Protein AF-A0A959CH87-F1 (afdb_monomer_lite)

Sequence (125 aa):
MSPATKAYLDMQYDSTTHLGLHWAAYVEVDSAYMWDPATFVEGVSRKDILGIESPLWSETLTNMDEIEYISFPRLPGHAEIAWAPSGDRNWEEYKVRLGNHQAWFEAMGMDFYPSRLVPWVSGKA

Structure (mmCIF, N/CA/C/O backbone):
data_AF-A0A959CH87-F1
#
_entry.id   AF-A0A959CH87-F1
#
loop_
_atom_site.group_PDB
_atom_site.id
_atom_site.type_symbol
_atom_site.label_atom_id
_atom_site.label_alt_id
_atom_site.label_comp_id
_atom_site.label_asym_id
_atom_site.label_entity_id
_atom_site.label_seq_id
_atom_site.pdbx_PDB_ins_code
_atom_site.Cartn_x
_atom_site.Cartn_y
_atom_site.Cartn_z
_atom_site.occupancy
_atom_site.B_iso_or_equiv
_atom_site.auth_seq_id
_atom_site.auth_comp_id
_atom_site.auth_asym_id
_atom_site.auth_atom_id
_atom_site.pdbx_PDB_model_num
ATOM 1 N N . MET A 1 1 ? 0.123 -9.553 -11.391 1.00 96.19 1 MET A N 1
ATOM 2 C CA . MET A 1 1 ? 1.016 -10.086 -10.341 1.00 96.19 1 MET A CA 1
ATOM 3 C C . MET A 1 1 ? 0.546 -9.582 -8.992 1.00 96.19 1 MET A C 1
ATOM 5 O O . MET A 1 1 ? 0.350 -8.384 -8.852 1.00 96.19 1 MET A O 1
ATOM 9 N N . SER A 1 2 ? 0.389 -10.474 -8.022 1.00 97.81 2 SER A N 1
ATOM 10 C CA . SER A 1 2 ? -0.079 -10.147 -6.670 1.00 97.81 2 SER A CA 1
ATOM 11 C C . SER A 1 2 ? 0.694 -10.977 -5.632 1.00 97.81 2 SER A C 1
ATOM 13 O O . SER A 1 2 ? 0.149 -11.899 -5.037 1.00 97.81 2 SER A O 1
ATOM 15 N N . PRO A 1 3 ? 2.008 -10.748 -5.449 1.00 98.25 3 PRO A N 1
ATOM 16 C CA . PRO A 1 3 ? 2.792 -11.554 -4.517 1.00 98.25 3 PRO A CA 1
ATOM 17 C C . PRO A 1 3 ? 2.363 -11.308 -3.065 1.00 98.25 3 PRO A C 1
ATOM 19 O O . PRO A 1 3 ? 2.301 -10.161 -2.624 1.00 98.25 3 PRO A O 1
ATOM 22 N N . ALA A 1 4 ? 2.120 -12.380 -2.304 1.00 98.50 4 ALA A N 1
ATOM 23 C CA . ALA A 1 4 ? 1.600 -12.300 -0.933 1.00 98.50 4 ALA A CA 1
ATOM 24 C C . ALA A 1 4 ? 2.491 -11.496 0.028 1.00 98.50 4 ALA A C 1
ATOM 26 O O . ALA A 1 4 ? 1.998 -10.829 0.926 1.00 98.50 4 ALA A O 1
ATOM 27 N N . THR A 1 5 ? 3.805 -11.473 -0.199 1.00 98.38 5 THR A N 1
ATOM 28 C CA . THR A 1 5 ? 4.763 -10.707 0.615 1.00 98.38 5 THR A CA 1
ATOM 29 C C . THR A 1 5 ? 4.827 -9.212 0.269 1.00 98.38 5 THR A C 1
ATOM 31 O O . THR A 1 5 ? 5.660 -8.499 0.830 1.00 98.38 5 THR A O 1
ATOM 34 N N . LYS A 1 6 ? 3.995 -8.729 -0.670 1.00 98.56 6 LYS A N 1
ATOM 35 C CA . LYS A 1 6 ? 3.971 -7.323 -1.125 1.00 98.56 6 LYS A CA 1
ATOM 36 C C . LYS A 1 6 ? 2.571 -6.745 -1.328 1.00 98.56 6 LYS A C 1
ATOM 38 O O . LYS A 1 6 ? 2.331 -5.602 -0.955 1.00 98.56 6 LYS A O 1
ATOM 43 N N . ALA A 1 7 ? 1.690 -7.488 -1.995 1.00 98.50 7 ALA A N 1
ATOM 44 C CA . ALA A 1 7 ? 0.458 -6.960 -2.580 1.00 98.50 7 ALA A CA 1
ATOM 45 C C . ALA A 1 7 ? -0.820 -7.366 -1.833 1.00 98.50 7 ALA A C 1
ATOM 47 O O . ALA A 1 7 ? -1.880 -6.812 -2.101 1.00 98.50 7 ALA A O 1
ATOM 48 N N . TYR A 1 8 ? -0.728 -8.325 -0.913 1.00 98.75 8 TYR A N 1
ATOM 49 C CA . TYR A 1 8 ? -1.868 -8.779 -0.121 1.00 98.75 8 TYR A CA 1
ATOM 50 C C . TYR A 1 8 ? -2.175 -7.752 0.970 1.00 98.75 8 TYR A C 1
ATOM 52 O O . TYR A 1 8 ? -1.349 -7.501 1.850 1.00 98.75 8 TYR A O 1
ATOM 60 N N . LEU A 1 9 ? -3.354 -7.141 0.883 1.00 98.81 9 LEU A N 1
ATOM 61 C CA . L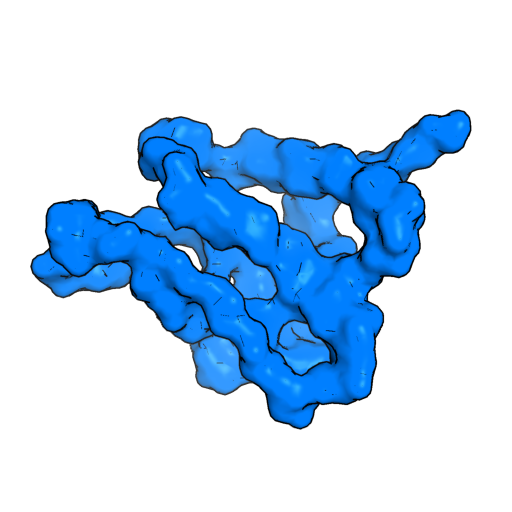EU A 1 9 ? -3.814 -6.110 1.811 1.00 98.81 9 LEU A CA 1
ATOM 62 C C . LEU A 1 9 ? -4.269 -6.695 3.150 1.00 98.81 9 LEU A C 1
ATOM 64 O O . LEU A 1 9 ? -4.346 -5.970 4.125 1.00 98.81 9 LEU A O 1
ATOM 68 N N . ASP A 1 10 ? -4.527 -7.997 3.235 1.00 98.62 10 ASP A N 1
ATOM 69 C CA . ASP A 1 10 ? -4.843 -8.687 4.488 1.00 98.62 10 ASP A CA 1
ATOM 70 C C . ASP A 1 10 ? -3.593 -9.028 5.319 1.00 98.62 10 ASP A C 1
ATOM 72 O O . ASP A 1 10 ? -3.720 -9.484 6.453 1.00 98.62 10 ASP A O 1
ATOM 76 N N . MET A 1 11 ? -2.377 -8.819 4.797 1.00 98.81 11 MET A N 1
ATOM 77 C CA . MET A 1 11 ? -1.164 -9.027 5.592 1.00 98.81 11 MET A CA 1
ATOM 78 C C . MET A 1 11 ? -1.017 -7.945 6.661 1.00 98.81 11 MET A C 1
ATOM 80 O O . MET A 1 11 ? -1.167 -6.756 6.379 1.00 98.81 11 MET A O 1
ATOM 84 N N . GLN A 1 12 ? -0.664 -8.346 7.878 1.00 98.75 12 GLN A N 1
ATOM 85 C CA . GLN A 1 12 ? -0.353 -7.449 8.989 1.00 98.75 12 GLN A CA 1
ATOM 86 C C . GLN A 1 12 ? 0.817 -6.521 8.642 1.00 98.75 12 GLN A C 1
ATOM 88 O O . GLN A 1 12 ? 1.757 -6.932 7.960 1.00 98.75 12 GLN A O 1
ATOM 93 N N . TYR A 1 13 ? 0.789 -5.278 9.128 1.00 98.69 13 TYR A N 1
ATOM 94 C CA . TYR A 1 13 ? 1.881 -4.319 8.917 1.00 98.69 13 TYR A CA 1
ATOM 95 C C . TYR A 1 13 ? 3.109 -4.675 9.760 1.00 98.69 13 TYR A C 1
ATOM 97 O O . TYR A 1 13 ? 4.236 -4.680 9.270 1.00 98.69 13 TYR A O 1
ATOM 105 N N . ASP A 1 14 ? 2.872 -5.021 11.026 1.00 97.88 14 ASP A N 1
ATOM 106 C CA . ASP A 1 14 ? 3.862 -5.443 12.016 1.00 97.88 14 ASP A CA 1
ATOM 107 C C . ASP A 1 14 ? 3.221 -6.374 13.065 1.00 97.88 14 ASP A C 1
ATOM 109 O O . ASP A 1 14 ? 2.024 -6.664 13.012 1.00 97.88 14 ASP A O 1
ATOM 113 N N . SER A 1 15 ? 4.003 -6.819 14.056 1.00 97.12 15 SER A N 1
ATOM 114 C CA . SER A 1 15 ? 3.534 -7.720 15.121 1.00 97.12 15 SER A CA 1
ATOM 115 C C . SER A 1 15 ? 2.486 -7.124 16.067 1.00 97.12 15 SER A C 1
ATOM 117 O O . SER A 1 15 ? 1.978 -7.835 16.933 1.00 97.12 15 SER A O 1
ATOM 119 N N . THR A 1 16 ? 2.188 -5.830 15.953 1.00 95.19 16 THR A N 1
ATOM 120 C CA . THR A 1 16 ? 1.179 -5.135 16.765 1.00 95.19 16 THR A CA 1
ATOM 121 C C . THR A 1 16 ? -0.138 -4.932 16.020 1.00 95.19 16 THR A C 1
ATOM 123 O O . THR A 1 16 ? -1.124 -4.504 16.619 1.00 95.19 16 THR A O 1
A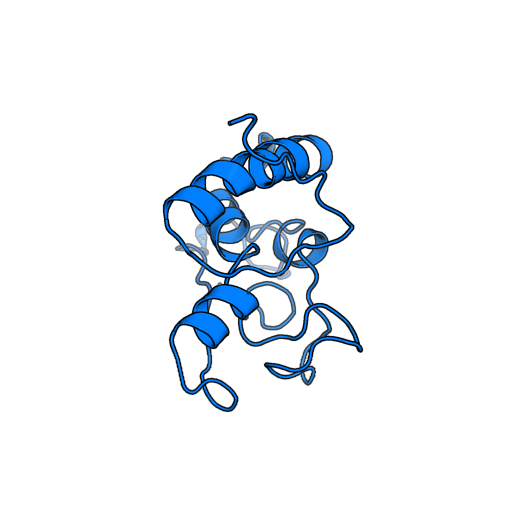TOM 126 N N . THR A 1 17 ? -0.182 -5.264 14.727 1.00 96.88 17 THR A N 1
ATOM 127 C CA . THR A 1 17 ? -1.402 -5.187 13.923 1.00 96.88 17 THR A CA 1
ATOM 128 C C . THR A 1 17 ? -2.389 -6.267 14.375 1.00 96.88 17 THR A C 1
ATOM 130 O O . THR A 1 17 ? -2.034 -7.437 14.477 1.00 96.88 17 THR A O 1
ATOM 133 N N . HIS A 1 18 ? -3.631 -5.876 14.666 1.00 93.81 18 HIS A N 1
ATOM 134 C CA . HIS A 1 18 ? -4.641 -6.755 15.273 1.00 93.81 18 HIS A CA 1
ATOM 135 C C . HIS A 1 18 ? -5.638 -7.350 14.263 1.00 93.81 18 HIS A C 1
ATOM 137 O O . HIS A 1 18 ? -6.351 -8.292 14.599 1.00 93.81 18 HIS A O 1
ATOM 143 N N . LEU A 1 19 ? -5.667 -6.819 13.038 1.00 97.06 19 LEU A N 1
ATOM 144 C CA . LEU A 1 19 ? -6.435 -7.333 11.901 1.00 97.06 19 LEU A CA 1
ATOM 145 C C . LEU A 1 19 ? -5.497 -8.010 10.901 1.00 97.06 19 LEU A C 1
ATOM 147 O O . LEU A 1 19 ? -4.309 -7.700 10.845 1.00 97.06 19 LEU A O 1
ATOM 151 N N . GLY A 1 20 ? -6.037 -8.908 10.087 1.00 98.06 20 GLY A N 1
ATOM 152 C CA . GLY A 1 20 ? -5.295 -9.598 9.045 1.00 98.06 20 GLY A CA 1
ATOM 153 C C . GLY A 1 20 ? -4.486 -10.788 9.538 1.00 98.06 20 GLY A C 1
ATOM 154 O O . GLY A 1 20 ? -4.617 -11.256 10.670 1.00 98.06 20 GLY A O 1
ATOM 155 N N . LEU A 1 21 ? -3.626 -11.279 8.653 1.00 98.56 21 LEU A N 1
ATOM 156 C CA . LEU A 1 21 ? -2.813 -12.473 8.839 1.00 98.56 21 LEU A CA 1
ATOM 157 C C . LEU A 1 21 ? -1.323 -12.142 8.677 1.00 98.56 21 LEU A C 1
ATOM 159 O O . LEU A 1 21 ? -0.953 -11.121 8.116 1.00 98.56 21 LEU A O 1
ATOM 163 N N . HIS A 1 22 ? -0.441 -13.023 9.138 1.00 98.19 22 HIS A N 1
ATOM 164 C CA . HIS A 1 22 ? 1.015 -12.851 9.001 1.00 98.19 22 HIS A CA 1
ATOM 165 C C . HIS A 1 22 ? 1.690 -14.100 8.408 1.00 98.19 22 HIS A C 1
ATOM 167 O O . HIS A 1 22 ? 2.872 -14.357 8.638 1.00 98.19 22 HIS A O 1
ATOM 173 N N . TRP A 1 23 ? 0.927 -14.949 7.708 1.00 98.44 23 TRP A N 1
ATOM 174 C CA . TRP A 1 23 ? 1.422 -16.245 7.227 1.00 98.44 23 TRP A CA 1
ATOM 175 C C . TRP A 1 23 ? 2.496 -16.096 6.141 1.00 98.44 23 TRP A C 1
ATOM 177 O O . TRP A 1 23 ? 3.386 -16.940 6.055 1.00 98.44 23 TRP A O 1
ATOM 187 N N . ALA A 1 24 ? 2.420 -15.036 5.327 1.00 98.06 24 ALA A N 1
ATOM 188 C CA . ALA A 1 24 ? 3.386 -14.769 4.265 1.00 98.06 24 ALA A CA 1
ATOM 189 C C . ALA A 1 24 ? 4.513 -13.840 4.733 1.00 98.06 24 ALA A C 1
ATOM 191 O O . ALA A 1 24 ? 5.684 -14.110 4.465 1.00 98.06 24 ALA A O 1
ATOM 192 N N . ALA A 1 25 ? 4.160 -12.735 5.394 1.00 97.75 25 ALA A N 1
ATOM 193 C CA . ALA A 1 25 ? 5.082 -11.732 5.917 1.00 97.75 25 ALA A CA 1
ATOM 194 C C . ALA A 1 25 ? 4.336 -10.724 6.807 1.00 97.75 25 ALA A C 1
ATOM 196 O O . ALA A 1 25 ? 3.108 -10.662 6.789 1.00 97.75 25 ALA A O 1
ATOM 197 N N . TYR A 1 26 ? 5.101 -9.880 7.498 1.00 98.62 26 TYR A N 1
ATOM 198 C CA . TYR A 1 26 ? 4.647 -8.535 7.842 1.00 98.62 26 TYR A CA 1
ATOM 199 C C . TYR A 1 26 ? 4.944 -7.607 6.661 1.00 98.62 26 TYR A C 1
ATOM 201 O O . TYR A 1 26 ? 6.071 -7.583 6.157 1.00 98.62 26 TYR A O 1
ATOM 209 N N . VAL A 1 27 ? 3.934 -6.887 6.184 1.00 98.69 27 VAL A N 1
ATOM 210 C CA . VAL A 1 27 ? 4.010 -6.064 4.974 1.00 98.69 27 VAL A CA 1
ATOM 211 C C . VAL A 1 27 ? 3.707 -4.617 5.337 1.00 98.69 27 VAL A C 1
ATOM 213 O O . VAL A 1 27 ? 2.574 -4.152 5.205 1.00 98.69 27 VAL A O 1
ATOM 216 N N . GLU A 1 28 ? 4.742 -3.909 5.784 1.00 98.62 28 GLU A N 1
ATOM 217 C CA . GLU A 1 28 ? 4.674 -2.465 6.003 1.00 98.62 28 GLU A CA 1
ATOM 218 C C . GLU A 1 28 ? 4.571 -1.688 4.667 1.00 98.62 28 GLU A C 1
ATOM 220 O O . GLU A 1 28 ? 4.816 -2.237 3.586 1.00 98.62 28 GLU A O 1
ATOM 225 N N . VAL A 1 29 ? 4.206 -0.403 4.726 1.00 98.75 29 VAL A N 1
ATOM 226 C CA . VAL A 1 29 ? 3.992 0.496 3.581 1.00 98.75 29 VAL A CA 1
ATOM 227 C C . VAL A 1 29 ? 5.203 0.556 2.648 1.00 98.75 29 VAL A C 1
ATOM 229 O O . VAL A 1 29 ? 5.031 0.536 1.428 1.00 98.75 29 VAL A O 1
ATOM 232 N N . ASP A 1 30 ? 6.423 0.591 3.187 1.00 98.56 30 ASP A N 1
ATOM 233 C CA . ASP A 1 30 ? 7.648 0.600 2.384 1.00 98.56 30 ASP A CA 1
ATOM 234 C C . ASP A 1 30 ? 7.828 -0.721 1.626 1.00 98.56 30 ASP A C 1
ATOM 236 O O . ASP A 1 30 ? 8.037 -0.716 0.415 1.00 98.56 30 ASP A O 1
ATOM 240 N N . SER A 1 31 ? 7.650 -1.865 2.289 1.00 98.44 31 SER A N 1
ATOM 241 C CA . SER A 1 31 ? 7.738 -3.186 1.670 1.00 98.44 31 SER A CA 1
ATOM 242 C C . SER A 1 31 ? 6.686 -3.363 0.579 1.00 98.44 31 SER A C 1
ATOM 244 O O . SER A 1 31 ? 7.013 -3.889 -0.489 1.00 98.44 31 SER A O 1
ATOM 246 N N . ALA A 1 32 ? 5.458 -2.889 0.817 1.00 98.62 32 ALA A N 1
ATOM 247 C CA . ALA A 1 32 ? 4.355 -2.913 -0.140 1.00 98.62 32 ALA A CA 1
ATOM 248 C C . ALA A 1 32 ? 4.638 -2.081 -1.404 1.00 98.62 32 ALA A C 1
ATOM 250 O O . ALA A 1 32 ? 4.139 -2.418 -2.482 1.00 98.62 32 ALA A O 1
ATOM 251 N N . TYR A 1 33 ? 5.449 -1.025 -1.281 1.00 98.69 33 TYR A N 1
ATOM 252 C CA . TYR A 1 33 ? 5.773 -0.094 -2.363 1.00 98.69 33 TYR A CA 1
ATOM 253 C C . TYR A 1 33 ? 7.099 -0.411 -3.085 1.00 98.69 33 TYR A C 1
ATOM 255 O O . TYR A 1 33 ? 7.210 -0.302 -4.306 1.00 98.69 33 TYR A O 1
ATOM 263 N N . MET A 1 34 ? 8.130 -0.822 -2.346 1.00 97.75 34 MET A N 1
ATOM 264 C CA . MET A 1 34 ? 9.507 -0.959 -2.832 1.00 97.75 34 MET A CA 1
ATOM 265 C C . MET A 1 34 ? 9.744 -2.288 -3.560 1.00 97.75 34 MET A C 1
ATOM 267 O O . MET A 1 34 ? 10.482 -3.160 -3.096 1.00 97.75 34 MET A O 1
ATOM 271 N N . TRP A 1 35 ? 9.114 -2.447 -4.723 1.00 97.31 35 TRP A N 1
ATOM 272 C CA . TRP A 1 35 ? 9.367 -3.549 -5.652 1.00 97.31 35 TRP A CA 1
ATOM 273 C C . TRP A 1 35 ? 9.037 -3.160 -7.101 1.00 97.31 35 TRP A C 1
ATOM 275 O O . TRP A 1 35 ? 8.214 -2.283 -7.369 1.00 97.31 35 TRP A O 1
ATOM 285 N N . ASP A 1 36 ? 9.689 -3.811 -8.064 1.00 96.44 36 ASP A N 1
ATOM 286 C CA . ASP A 1 36 ? 9.381 -3.671 -9.491 1.00 96.44 36 ASP A CA 1
ATOM 287 C C . ASP A 1 36 ? 8.836 -5.008 -10.016 1.00 96.44 36 ASP A C 1
ATOM 289 O O . ASP A 1 36 ? 9.564 -6.004 -9.990 1.00 96.44 36 ASP A O 1
ATOM 293 N N . PRO A 1 37 ? 7.579 -5.061 -10.504 1.00 96.25 37 PRO A N 1
ATOM 294 C CA . PRO A 1 37 ? 7.017 -6.272 -11.094 1.00 96.25 37 PRO A CA 1
ATOM 295 C C . PRO A 1 37 ? 7.917 -6.887 -12.173 1.00 96.25 37 PRO A C 1
ATOM 297 O O . PRO A 1 37 ? 8.006 -8.108 -12.263 1.00 96.25 37 PRO A O 1
ATOM 300 N N . ALA A 1 38 ? 8.624 -6.059 -12.952 1.00 95.12 38 ALA A N 1
ATOM 301 C CA . ALA A 1 38 ? 9.464 -6.497 -14.065 1.00 95.12 38 ALA A CA 1
ATOM 302 C C . ALA A 1 38 ? 10.773 -7.185 -13.644 1.00 95.12 38 ALA A C 1
ATOM 304 O O . ALA A 1 38 ? 11.432 -7.771 -14.500 1.00 95.12 38 ALA A O 1
ATOM 305 N N . THR A 1 39 ? 11.166 -7.097 -12.370 1.00 95.31 39 THR A N 1
ATOM 306 C CA . THR A 1 39 ? 12.378 -7.743 -11.833 1.00 95.31 39 THR A CA 1
ATOM 307 C C . THR A 1 39 ? 12.093 -8.647 -10.634 1.00 95.31 39 THR A C 1
ATOM 309 O O . THR A 1 39 ? 13.014 -9.240 -10.078 1.00 95.31 39 THR A O 1
ATOM 312 N N . PHE A 1 40 ? 10.825 -8.773 -10.231 1.00 96.19 40 PHE A N 1
ATOM 313 C CA . PHE A 1 40 ? 10.435 -9.506 -9.028 1.00 96.19 40 PHE A CA 1
ATOM 314 C C . PHE A 1 40 ? 10.557 -11.031 -9.172 1.00 96.19 40 PHE A C 1
ATOM 316 O O . PHE A 1 40 ? 10.832 -11.715 -8.189 1.00 96.19 40 PHE A O 1
ATOM 323 N N . VAL A 1 41 ? 10.352 -11.572 -10.379 1.00 96.00 41 VAL A N 1
ATOM 324 C CA . VAL A 1 41 ? 10.442 -13.015 -10.662 1.00 96.00 41 VAL A CA 1
ATOM 325 C C . VAL A 1 41 ? 11.488 -13.258 -11.741 1.00 96.00 41 VAL A C 1
ATOM 327 O O . VAL A 1 41 ? 11.416 -12.682 -12.826 1.00 96.00 41 VAL A O 1
ATOM 330 N N . GLU A 1 42 ? 12.449 -14.136 -11.458 1.00 95.81 42 GLU A N 1
ATOM 331 C CA . GLU A 1 42 ? 13.472 -14.525 -12.426 1.00 95.81 42 GLU A CA 1
ATOM 332 C C . GLU A 1 42 ? 12.837 -15.139 -13.683 1.00 95.81 42 GLU A C 1
ATOM 334 O O . GLU A 1 42 ? 11.938 -15.976 -13.609 1.00 95.81 42 GLU A O 1
ATOM 339 N N . GLY A 1 43 ? 13.296 -14.702 -14.857 1.00 95.19 43 GLY A N 1
ATOM 340 C CA . GLY A 1 43 ? 12.785 -15.175 -16.145 1.00 95.19 43 GLY A CA 1
ATOM 341 C C . GLY A 1 43 ? 11.463 -14.544 -16.597 1.00 95.19 43 GLY A C 1
ATOM 342 O O . GLY A 1 43 ? 11.064 -14.778 -17.735 1.00 95.19 43 GLY A O 1
ATOM 343 N N . VAL A 1 44 ? 10.815 -13.713 -15.772 1.00 94.88 44 VAL A N 1
ATOM 344 C CA . VAL A 1 44 ? 9.633 -12.927 -16.158 1.00 94.88 44 VAL A CA 1
ATOM 345 C C . VAL A 1 44 ? 10.062 -11.495 -16.441 1.00 94.88 44 VAL A C 1
ATOM 347 O O . VAL A 1 44 ? 10.697 -10.850 -15.614 1.00 94.88 44 VAL A O 1
ATOM 350 N N . SER A 1 45 ? 9.712 -10.981 -17.617 1.00 93.88 45 SER A N 1
ATOM 351 C CA . SER A 1 45 ? 10.051 -9.621 -18.033 1.00 93.88 45 SER A CA 1
ATOM 352 C C . SER A 1 45 ? 8.802 -8.751 -18.184 1.00 93.88 45 SER A C 1
ATOM 354 O O . SER A 1 45 ? 7.679 -9.246 -18.210 1.00 93.88 45 SER A O 1
ATOM 356 N N . ARG A 1 46 ? 8.973 -7.428 -18.334 1.00 92.00 46 ARG A N 1
ATOM 357 C CA . ARG A 1 46 ? 7.855 -6.467 -18.454 1.00 92.00 46 ARG A CA 1
ATOM 358 C C . ARG A 1 46 ? 6.815 -6.843 -19.521 1.00 92.00 46 ARG A C 1
ATOM 360 O O . ARG A 1 46 ? 5.635 -6.601 -19.312 1.00 92.00 46 ARG A O 1
ATOM 367 N N . LYS A 1 47 ? 7.234 -7.429 -20.646 1.00 96.12 47 LYS A N 1
ATOM 368 C CA . LYS A 1 47 ? 6.330 -7.850 -21.739 1.00 96.12 47 LYS A CA 1
ATOM 369 C C . LYS A 1 47 ? 5.417 -9.026 -21.364 1.00 96.12 47 LYS A C 1
ATOM 371 O O . LYS A 1 47 ? 4.416 -9.238 -22.035 1.00 96.12 47 LYS A O 1
ATOM 376 N N . ASP A 1 48 ? 5.768 -9.774 -20.321 1.00 96.94 48 ASP A N 1
ATOM 377 C CA . ASP A 1 48 ? 5.031 -10.951 -19.856 1.00 96.94 48 ASP A CA 1
ATOM 378 C C . ASP A 1 48 ? 3.999 -10.574 -18.770 1.00 96.94 48 ASP A C 1
ATOM 380 O O . ASP A 1 48 ? 3.236 -11.417 -18.301 1.00 96.94 48 ASP A O 1
ATOM 384 N N . ILE A 1 49 ? 3.970 -9.300 -18.354 1.00 96.69 49 ILE A N 1
ATOM 385 C CA . ILE A 1 49 ? 3.182 -8.802 -17.224 1.00 96.69 49 ILE A CA 1
ATOM 386 C C . ILE A 1 49 ? 2.050 -7.913 -17.739 1.00 96.69 49 ILE A C 1
ATOM 388 O O . ILE A 1 49 ? 2.290 -6.833 -18.270 1.00 96.69 49 ILE A O 1
ATOM 392 N N . LEU A 1 50 ? 0.803 -8.337 -17.512 1.00 97.69 50 LEU A N 1
ATOM 393 C CA . LEU A 1 50 ? -0.380 -7.517 -17.805 1.00 97.69 50 LEU A CA 1
ATOM 394 C C . LEU A 1 50 ? -0.538 -6.341 -16.825 1.00 97.69 50 LEU A C 1
ATOM 396 O O . LEU A 1 50 ? -0.991 -5.268 -17.203 1.00 97.69 50 LEU A O 1
ATOM 400 N N . GLY A 1 51 ? -0.183 -6.555 -15.559 1.00 96.81 51 GLY A N 1
ATOM 401 C CA . GLY A 1 51 ? -0.340 -5.579 -14.486 1.00 96.81 51 GLY A CA 1
ATOM 402 C C . GLY A 1 51 ? -0.166 -6.215 -13.112 1.00 96.81 51 GLY A C 1
ATOM 403 O O . GLY A 1 51 ? 0.292 -7.362 -12.992 1.00 96.81 51 GLY A O 1
ATOM 404 N N . ILE A 1 52 ? -0.552 -5.483 -12.070 1.00 98.25 52 ILE A N 1
ATOM 405 C CA . ILE A 1 52 ? -0.596 -5.973 -10.690 1.00 98.25 52 ILE A CA 1
ATOM 406 C C . ILE A 1 52 ? -2.018 -5.947 -10.135 1.00 98.25 52 ILE A C 1
ATOM 408 O O . ILE A 1 52 ? -2.903 -5.333 -10.720 1.00 98.25 52 ILE A O 1
ATOM 412 N N . GLU A 1 53 ? -2.219 -6.635 -9.020 1.00 98.81 53 GLU A N 1
ATOM 413 C CA . GLU A 1 53 ? -3.476 -6.658 -8.277 1.00 98.81 53 GLU A CA 1
ATOM 414 C C . GLU A 1 53 ? -3.157 -6.576 -6.783 1.00 98.81 53 GLU A C 1
ATOM 416 O O . GLU A 1 53 ? -2.111 -7.078 -6.361 1.00 98.81 53 GLU A O 1
ATOM 421 N N . SER A 1 54 ? -4.062 -5.973 -6.012 1.00 98.75 54 SER A N 1
ATOM 422 C CA . SER A 1 54 ? -3.991 -5.862 -4.552 1.00 98.75 54 SER A CA 1
ATOM 423 C C . SER A 1 54 ? -5.150 -6.632 -3.920 1.00 98.75 54 SER A C 1
ATOM 425 O O . SER A 1 54 ? -6.213 -6.049 -3.699 1.00 98.75 54 SER A O 1
ATOM 427 N N . PRO A 1 55 ? -5.005 -7.946 -3.683 1.00 98.75 55 PRO A N 1
ATOM 428 C CA . PRO A 1 55 ? -6.073 -8.739 -3.096 1.00 98.75 55 PRO A CA 1
ATOM 429 C C . PRO A 1 55 ? -6.319 -8.324 -1.649 1.00 98.75 55 PRO A C 1
ATOM 431 O O . PRO A 1 55 ? -5.373 -8.157 -0.878 1.00 98.75 55 PRO A O 1
ATOM 434 N N . LEU A 1 56 ? -7.592 -8.214 -1.282 1.00 98.75 56 LEU A N 1
ATOM 435 C CA . LEU A 1 56 ? -8.034 -8.094 0.100 1.00 98.75 56 LEU A CA 1
ATOM 436 C C . LEU A 1 56 ? -8.835 -9.344 0.453 1.00 98.75 56 LEU A C 1
ATOM 438 O O . LEU A 1 56 ? -9.939 -9.542 -0.055 1.00 98.75 56 LEU A O 1
ATOM 442 N N . TRP A 1 57 ? -8.268 -10.177 1.316 1.00 98.69 57 TRP A N 1
ATOM 443 C CA . TRP A 1 57 ? -8.976 -11.303 1.909 1.00 98.69 57 TRP A CA 1
ATOM 444 C C . TRP A 1 57 ? -9.664 -10.862 3.204 1.00 98.69 57 TRP A C 1
ATOM 446 O O . TRP A 1 57 ? -9.198 -9.950 3.887 1.00 98.69 57 TRP A O 1
ATOM 456 N N . SER A 1 58 ? -10.816 -11.457 3.511 1.00 98.44 58 SER A N 1
ATOM 457 C CA . SER A 1 58 ? -11.733 -10.947 4.538 1.00 98.44 58 SER A CA 1
ATOM 458 C C . SER A 1 58 ? -11.951 -11.904 5.709 1.00 98.44 58 SER A C 1
ATOM 460 O O . SER A 1 58 ? -12.940 -11.768 6.421 1.00 98.44 58 SER A O 1
ATOM 462 N N . GLU A 1 59 ? -11.071 -12.881 5.938 1.00 98.62 59 GLU A N 1
ATOM 463 C CA . GLU A 1 59 ? -11.200 -13.846 7.041 1.00 98.62 59 GLU A CA 1
ATOM 464 C C . GLU A 1 59 ? -11.264 -13.165 8.414 1.00 98.62 59 GLU A C 1
ATOM 466 O O . GLU A 1 59 ? -11.898 -13.687 9.330 1.00 98.62 59 GLU A O 1
ATOM 471 N N . THR A 1 60 ? -10.617 -12.006 8.558 1.00 98.44 60 THR A N 1
ATOM 472 C CA . THR A 1 60 ? -10.566 -11.229 9.804 1.00 98.44 60 THR A CA 1
ATOM 473 C C . THR A 1 60 ? -11.344 -9.914 9.729 1.00 98.44 60 THR A C 1
ATOM 475 O O . THR A 1 60 ? -11.167 -9.084 10.613 1.00 98.44 60 THR A O 1
ATOM 478 N N . LEU A 1 61 ? -12.108 -9.675 8.656 1.00 98.50 61 LEU A N 1
ATOM 479 C CA . LEU A 1 61 ? -12.741 -8.382 8.374 1.00 98.50 61 LEU A CA 1
ATOM 480 C C . LEU A 1 61 ? -14.262 -8.534 8.354 1.00 98.50 61 LEU A C 1
ATOM 482 O O . LEU A 1 61 ? -14.811 -9.418 7.697 1.00 98.50 61 LEU A O 1
ATOM 486 N N . THR A 1 62 ? -14.948 -7.656 9.069 1.00 98.44 62 THR A N 1
ATOM 487 C CA . THR A 1 62 ? -16.380 -7.743 9.372 1.00 98.44 62 THR A CA 1
ATOM 488 C C . THR A 1 62 ? -17.138 -6.450 9.088 1.00 98.44 62 THR A C 1
ATOM 490 O O . THR A 1 62 ? -18.366 -6.472 8.990 1.00 98.44 62 THR A O 1
ATOM 493 N N . ASN A 1 63 ? -16.434 -5.326 8.941 1.00 98.19 63 ASN A N 1
ATOM 494 C CA . ASN A 1 63 ? -17.017 -4.011 8.690 1.00 98.19 63 ASN A CA 1
ATOM 495 C C . ASN A 1 63 ? -16.099 -3.140 7.812 1.00 98.19 63 ASN A C 1
ATOM 497 O O . ASN A 1 63 ? -15.011 -3.562 7.421 1.00 98.19 63 ASN A O 1
ATOM 501 N N . MET A 1 64 ? -16.586 -1.949 7.448 1.00 97.88 64 MET A N 1
ATOM 502 C CA . MET A 1 64 ? -15.874 -1.053 6.535 1.00 97.88 64 MET A CA 1
ATOM 503 C C . MET A 1 64 ? -14.631 -0.434 7.178 1.00 97.88 64 MET A C 1
ATOM 505 O O . MET A 1 64 ? -13.594 -0.414 6.529 1.00 97.88 64 MET A O 1
ATOM 509 N N . ASP A 1 65 ? -14.697 -0.030 8.446 1.00 97.69 65 ASP A N 1
ATOM 510 C CA . ASP A 1 65 ? -13.557 0.556 9.164 1.00 97.69 65 ASP A CA 1
ATOM 511 C C . ASP A 1 65 ? -12.358 -0.415 9.165 1.00 97.69 65 ASP A C 1
ATOM 513 O O . ASP A 1 65 ? -11.226 -0.035 8.882 1.00 97.69 65 ASP A O 1
ATOM 517 N N . GLU A 1 66 ? -12.609 -1.715 9.362 1.00 98.38 66 GLU A N 1
ATOM 518 C CA . GLU A 1 66 ? -11.579 -2.763 9.286 1.00 98.38 66 GLU A CA 1
ATOM 519 C C . GLU A 1 66 ? -10.997 -2.932 7.871 1.00 98.38 66 GLU A C 1
ATOM 521 O O . GLU A 1 66 ? -9.788 -3.135 7.713 1.00 98.38 66 GLU A O 1
ATOM 526 N N . ILE A 1 67 ? -11.842 -2.844 6.836 1.00 98.56 67 ILE A N 1
ATOM 527 C CA . ILE A 1 67 ? -11.416 -2.874 5.427 1.00 98.56 67 ILE A CA 1
ATOM 528 C C . ILE A 1 67 ? -10.526 -1.668 5.121 1.00 98.56 67 ILE A C 1
ATOM 530 O O . ILE A 1 67 ? -9.474 -1.824 4.497 1.00 98.56 67 ILE A O 1
ATOM 534 N N . GLU A 1 68 ? -10.936 -0.482 5.556 1.00 98.44 68 GLU A N 1
ATOM 535 C CA . GLU A 1 68 ? -10.227 0.775 5.348 1.00 98.44 68 GLU A CA 1
ATOM 536 C C . GLU A 1 68 ? -8.873 0.759 6.067 1.00 98.44 68 GLU A C 1
ATOM 538 O O . GLU A 1 68 ? -7.835 0.917 5.418 1.00 98.44 68 GLU A O 1
ATOM 543 N N . TYR A 1 69 ? -8.855 0.425 7.360 1.00 98.25 69 TYR A N 1
ATOM 544 C CA . TYR A 1 69 ? -7.643 0.344 8.177 1.00 98.25 69 TYR A CA 1
ATOM 545 C C . TYR A 1 69 ? -6.570 -0.573 7.579 1.00 98.25 69 TYR A C 1
ATOM 547 O O . TYR A 1 69 ? -5.380 -0.241 7.552 1.00 98.25 69 TYR A O 1
ATOM 555 N N . ILE A 1 70 ? -6.966 -1.756 7.103 1.00 98.25 70 ILE A N 1
ATOM 556 C CA . ILE A 1 70 ? -5.998 -2.739 6.612 1.00 98.25 70 ILE A CA 1
ATOM 557 C C . ILE A 1 70 ? -5.603 -2.509 5.145 1.00 98.25 70 ILE A C 1
ATOM 559 O O . ILE A 1 70 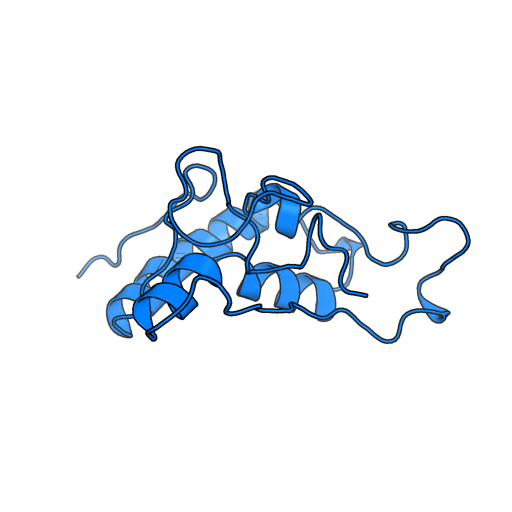? -4.492 -2.855 4.736 1.00 98.25 70 ILE A O 1
ATOM 563 N N . SER A 1 71 ? -6.471 -1.880 4.350 1.00 98.19 71 SER A N 1
ATOM 564 C CA . SER A 1 71 ? -6.176 -1.563 2.947 1.00 98.19 71 SER A CA 1
ATOM 565 C C . SER A 1 71 ? -5.327 -0.300 2.812 1.00 98.19 71 SER A C 1
ATOM 567 O O . SER A 1 71 ? -4.403 -0.237 1.989 1.00 98.19 71 SER A O 1
ATOM 569 N N . PHE A 1 72 ? -5.622 0.717 3.622 1.00 98.31 72 PHE A N 1
ATOM 570 C CA . PHE A 1 72 ? -4.943 2.000 3.588 1.00 98.31 72 PHE A CA 1
ATOM 571 C C . PHE A 1 72 ? -3.870 2.069 4.677 1.00 98.31 72 PHE A C 1
ATOM 573 O O . PHE A 1 72 ? -4.154 1.815 5.843 1.00 98.31 72 PHE A O 1
ATOM 580 N N . PRO A 1 73 ? -2.626 2.423 4.307 1.00 98.19 73 PRO A N 1
ATOM 581 C CA . PRO A 1 73 ? -2.308 3.265 3.151 1.00 98.19 73 PRO A CA 1
ATOM 582 C C . PRO A 1 73 ? -1.526 2.545 2.032 1.00 98.19 73 PRO A C 1
ATOM 584 O O . PRO A 1 73 ? -0.841 3.193 1.241 1.00 98.19 73 PRO A O 1
ATOM 587 N N . ARG A 1 74 ? -1.592 1.209 1.946 1.00 98.81 74 ARG A N 1
ATOM 588 C CA . ARG A 1 74 ? -0.850 0.431 0.929 1.00 98.81 74 ARG A CA 1
ATOM 589 C C . ARG A 1 74 ? -1.476 0.514 -0.459 1.00 98.81 74 ARG A C 1
ATOM 591 O O . ARG A 1 74 ? -0.747 0.582 -1.449 1.00 98.81 74 ARG A O 1
ATOM 598 N N . LEU A 1 75 ? -2.806 0.562 -0.530 1.00 98.69 75 LEU A N 1
ATOM 599 C CA . LEU A 1 75 ? -3.549 0.549 -1.791 1.00 98.69 75 LEU A CA 1
ATOM 600 C C . LEU A 1 75 ? -3.128 1.664 -2.783 1.00 98.69 75 LEU A C 1
ATOM 602 O O . LEU A 1 75 ? -2.881 1.335 -3.946 1.00 98.69 75 LEU A O 1
ATOM 606 N N . PRO A 1 76 ? -2.949 2.944 -2.384 1.00 98.44 76 PRO A N 1
ATOM 607 C CA . PRO A 1 76 ? -2.426 3.977 -3.288 1.00 98.44 76 PRO A CA 1
ATOM 608 C C . PRO A 1 76 ? -1.033 3.664 -3.853 1.00 98.44 76 PRO A C 1
ATOM 610 O O . PRO A 1 76 ? -0.750 3.962 -5.012 1.00 98.44 76 PRO A O 1
ATOM 613 N N . GLY A 1 77 ? -0.175 3.012 -3.067 1.00 98.56 77 GLY A N 1
ATOM 614 C CA . GLY A 1 77 ? 1.174 2.640 -3.491 1.00 98.56 77 GLY A CA 1
ATOM 615 C C . GLY A 1 77 ? 1.148 1.547 -4.546 1.00 98.56 77 GLY A C 1
ATOM 616 O O . GLY A 1 77 ? 1.868 1.619 -5.538 1.00 98.56 77 GLY A O 1
ATOM 617 N N . HIS A 1 78 ? 0.260 0.565 -4.389 1.00 98.75 78 HIS A N 1
ATOM 618 C CA . HIS A 1 78 ? 0.016 -0.429 -5.431 1.00 98.75 78 HIS A CA 1
ATOM 619 C C . HIS A 1 78 ? -0.577 0.202 -6.697 1.00 98.75 78 HIS A C 1
ATOM 621 O O . HIS A 1 78 ? -0.159 -0.144 -7.800 1.00 98.75 78 HIS A O 1
ATOM 627 N N . ALA A 1 79 ? -1.480 1.178 -6.574 1.00 98.69 79 ALA A N 1
ATOM 628 C CA . ALA A 1 79 ? -1.986 1.911 -7.734 1.00 98.69 79 ALA A CA 1
ATOM 629 C C . ALA A 1 79 ? -0.857 2.640 -8.489 1.00 98.69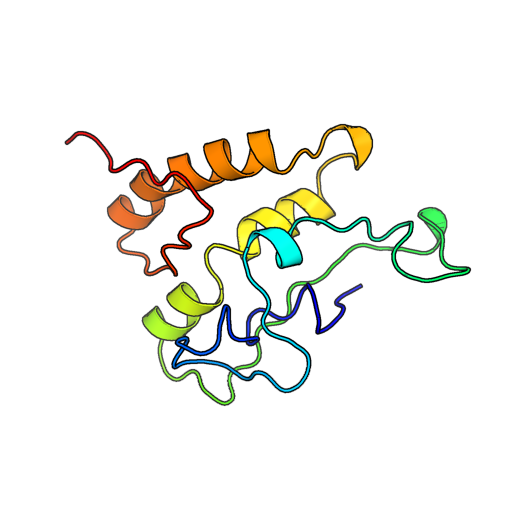 79 ALA A C 1
ATOM 631 O O . ALA A 1 79 ? -0.781 2.562 -9.715 1.00 98.69 79 ALA A O 1
ATOM 632 N N . GLU A 1 80 ? 0.079 3.272 -7.775 1.00 98.56 80 GLU A N 1
ATOM 633 C CA . GLU A 1 80 ? 1.255 3.890 -8.392 1.00 98.56 80 GLU A CA 1
ATOM 634 C C . GLU A 1 80 ? 2.185 2.857 -9.035 1.00 98.56 80 GLU A C 1
ATOM 636 O O . GLU A 1 80 ? 2.703 3.091 -10.127 1.00 98.56 80 GLU A O 1
ATOM 641 N N . ILE A 1 81 ? 2.349 1.680 -8.425 1.00 98.25 81 ILE A N 1
ATOM 642 C CA . ILE A 1 81 ? 3.131 0.598 -9.027 1.00 98.25 81 ILE A CA 1
ATOM 643 C C . ILE A 1 81 ? 2.532 0.140 -10.357 1.00 98.25 81 ILE A C 1
ATOM 645 O O . ILE A 1 81 ? 3.286 -0.154 -11.287 1.00 98.25 81 ILE A O 1
ATOM 649 N N . ALA A 1 82 ? 1.203 0.070 -10.433 1.00 97.69 82 ALA A N 1
ATOM 650 C CA . ALA A 1 82 ? 0.474 -0.325 -11.630 1.00 97.69 82 ALA A CA 1
ATOM 651 C C . ALA A 1 82 ? 0.509 0.749 -12.731 1.00 97.69 82 ALA A C 1
ATOM 653 O O . ALA A 1 82 ? 0.458 0.407 -13.912 1.00 97.69 82 ALA A O 1
ATOM 654 N N . TRP A 1 83 ? 0.578 2.029 -12.351 1.00 97.88 83 TRP A N 1
ATOM 655 C CA . TRP A 1 83 ? 0.370 3.156 -13.261 1.00 97.88 83 TRP A CA 1
ATOM 656 C C . TRP A 1 83 ? 1.660 3.858 -13.704 1.00 97.88 83 TRP A C 1
ATOM 658 O O . TRP A 1 83 ? 1.822 4.169 -14.884 1.00 97.88 83 TRP A O 1
ATOM 668 N N . ALA A 1 84 ? 2.574 4.139 -12.774 1.00 96.19 84 ALA A N 1
ATOM 669 C CA . ALA A 1 84 ? 3.749 4.962 -13.038 1.00 96.19 84 ALA A CA 1
ATOM 670 C C . ALA A 1 84 ? 4.899 4.159 -13.682 1.00 96.19 84 ALA A C 1
ATOM 672 O O . ALA A 1 84 ? 5.109 2.982 -13.355 1.00 96.19 84 ALA A O 1
ATOM 673 N N . PRO A 1 85 ? 5.705 4.777 -14.569 1.00 93.12 85 PRO A N 1
ATOM 674 C CA . PRO A 1 85 ? 6.950 4.180 -15.045 1.00 93.12 85 PRO A CA 1
ATOM 675 C C . PRO A 1 85 ? 7.882 3.846 -13.874 1.00 93.12 85 PRO A C 1
ATOM 677 O O . PRO A 1 85 ? 8.035 4.638 -12.947 1.00 93.12 85 PRO A O 1
ATOM 680 N N . SER A 1 86 ? 8.550 2.687 -13.907 1.00 88.56 86 SER A N 1
ATOM 681 C CA . SER A 1 86 ? 9.323 2.240 -12.738 1.00 88.56 86 SER A CA 1
ATOM 682 C C . SER A 1 86 ? 10.521 3.134 -12.405 1.00 88.56 86 SER A C 1
ATOM 684 O O . SER A 1 86 ? 10.883 3.213 -11.235 1.00 88.56 86 SER A O 1
ATOM 686 N N . GLY A 1 87 ? 11.083 3.843 -13.392 1.00 91.19 87 GLY A N 1
ATOM 687 C CA . GLY A 1 87 ? 12.175 4.804 -13.196 1.00 91.19 87 GLY A CA 1
ATOM 688 C C . GLY A 1 87 ? 11.776 6.101 -12.484 1.00 91.19 87 GLY A C 1
ATOM 689 O O . GLY A 1 87 ? 12.652 6.774 -11.950 1.00 91.19 87 GLY A O 1
ATOM 690 N N . ASP A 1 88 ? 10.479 6.418 -12.429 1.00 92.88 88 ASP A N 1
ATOM 691 C CA . ASP A 1 88 ? 9.967 7.654 -11.820 1.00 92.88 88 ASP A CA 1
ATOM 692 C C . ASP A 1 88 ? 9.520 7.447 -10.362 1.00 92.88 88 ASP A C 1
ATOM 694 O O . ASP A 1 88 ? 9.243 8.404 -9.642 1.00 92.88 88 ASP A O 1
ATOM 698 N N . ARG A 1 89 ? 9.454 6.192 -9.903 1.00 96.88 89 ARG A N 1
ATOM 699 C CA . ARG A 1 89 ? 8.994 5.832 -8.558 1.00 96.88 89 ARG A CA 1
ATOM 700 C C . ARG A 1 89 ? 10.142 5.899 -7.558 1.00 96.88 89 ARG A C 1
ATOM 702 O O . ARG A 1 89 ? 11.146 5.201 -7.699 1.00 96.88 89 ARG A O 1
ATOM 709 N N . ASN A 1 90 ? 9.965 6.673 -6.492 1.00 97.81 90 ASN A N 1
ATOM 710 C CA . ASN A 1 90 ? 10.939 6.800 -5.412 1.00 97.81 90 ASN A CA 1
ATOM 711 C C . ASN A 1 90 ? 10.237 6.761 -4.050 1.00 97.81 90 ASN A C 1
ATOM 713 O O . ASN A 1 90 ? 9.288 7.503 -3.835 1.00 97.81 90 ASN A O 1
ATOM 717 N N . TRP A 1 91 ? 10.700 5.910 -3.130 1.00 98.31 91 TRP A N 1
ATOM 718 C CA . TRP A 1 91 ? 10.081 5.756 -1.806 1.00 98.31 91 TRP A CA 1
ATOM 719 C C . TRP A 1 91 ? 10.148 7.026 -0.948 1.00 98.31 91 TRP A C 1
ATOM 721 O O . TRP A 1 91 ? 9.161 7.401 -0.318 1.00 98.31 91 TRP A O 1
ATOM 731 N N . GLU A 1 92 ? 11.299 7.701 -0.937 1.00 98.38 92 GLU A N 1
ATOM 732 C CA . GLU A 1 92 ? 11.518 8.885 -0.103 1.00 98.38 92 GLU A CA 1
ATOM 733 C C . GLU A 1 92 ? 10.619 10.051 -0.519 1.00 98.38 92 GLU A C 1
ATOM 735 O O . GLU A 1 92 ? 10.166 10.815 0.330 1.00 98.38 92 GLU A O 1
ATOM 740 N N . GLU A 1 93 ? 10.328 10.157 -1.814 1.00 98.00 93 GLU A N 1
ATOM 741 C CA . GLU A 1 93 ? 9.381 11.123 -2.367 1.00 98.00 93 GLU A CA 1
ATOM 742 C C . GLU A 1 93 ? 7.927 10.659 -2.170 1.00 98.00 93 GLU A C 1
ATOM 744 O O . GLU A 1 93 ? 7.102 11.406 -1.637 1.00 98.00 93 GLU A O 1
ATOM 749 N N . TYR A 1 94 ? 7.628 9.401 -2.508 1.00 98.62 94 TYR A N 1
ATOM 750 C CA . TYR A 1 94 ? 6.287 8.824 -2.422 1.00 98.62 94 TYR A CA 1
ATOM 751 C C . TYR A 1 94 ? 5.708 8.914 -1.012 1.00 98.62 94 TYR A C 1
ATOM 753 O O . TYR A 1 94 ? 4.561 9.326 -0.859 1.00 98.62 94 TYR A O 1
ATOM 761 N N . LYS A 1 95 ? 6.481 8.601 0.038 1.00 98.50 95 LYS A N 1
ATOM 762 C CA . LYS A 1 95 ? 5.974 8.662 1.420 1.00 98.50 95 LYS A CA 1
ATOM 763 C C . LYS A 1 95 ? 5.537 10.075 1.820 1.00 98.50 95 LYS A C 1
ATOM 765 O O . LYS A 1 95 ? 4.616 10.222 2.613 1.00 98.50 95 LYS A O 1
ATOM 770 N N . VAL A 1 96 ? 6.137 11.122 1.247 1.00 98.25 96 VAL A N 1
ATOM 771 C CA . VAL A 1 96 ? 5.707 12.510 1.480 1.00 98.25 96 VAL A CA 1
ATOM 772 C C . VAL A 1 96 ? 4.379 12.789 0.777 1.00 98.25 96 VAL A C 1
ATOM 774 O O . VAL A 1 96 ? 3.471 13.346 1.391 1.00 98.25 96 VAL A O 1
ATOM 777 N N . ARG A 1 97 ? 4.215 12.365 -0.485 1.00 97.69 97 ARG A N 1
ATOM 778 C CA . ARG A 1 97 ? 2.919 12.456 -1.182 1.00 97.69 97 ARG A CA 1
ATOM 779 C C . ARG A 1 97 ? 1.835 11.654 -0.471 1.00 97.69 97 ARG A C 1
ATOM 781 O O . ARG A 1 97 ? 0.743 12.178 -0.281 1.00 97.69 97 ARG A O 1
ATOM 788 N N . LEU A 1 98 ? 2.160 10.445 -0.016 1.00 98.38 98 LEU A N 1
ATOM 789 C CA . LEU A 1 98 ? 1.272 9.604 0.776 1.00 98.38 98 LEU A CA 1
ATOM 790 C C . LEU A 1 98 ? 0.838 10.308 2.066 1.00 98.38 98 LEU A C 1
ATOM 792 O O . LEU A 1 98 ? -0.351 10.353 2.360 1.00 98.38 98 LEU A O 1
ATOM 796 N N . GLY A 1 99 ? 1.778 10.928 2.786 1.00 98.19 99 GLY A N 1
ATOM 797 C CA . GLY A 1 99 ? 1.493 11.700 3.998 1.00 98.19 99 GLY A CA 1
ATOM 798 C C . GLY A 1 99 ? 0.489 12.837 3.784 1.00 98.19 99 GLY A C 1
ATOM 799 O O . GLY A 1 99 ? -0.347 13.090 4.651 1.00 98.19 99 GLY A O 1
ATOM 800 N N . ASN A 1 100 ? 0.497 13.467 2.603 1.00 97.00 100 ASN A N 1
ATOM 801 C CA . ASN A 1 100 ? -0.471 14.508 2.238 1.00 97.00 100 ASN A CA 1
ATOM 802 C C . ASN A 1 100 ? -1.892 13.975 1.968 1.00 97.00 100 ASN A C 1
ATOM 804 O O . ASN A 1 100 ? -2.828 14.771 1.888 1.00 97.00 100 ASN A O 1
ATOM 808 N N . HIS A 1 101 ? -2.092 12.657 1.847 1.00 96.50 101 HIS A N 1
ATOM 809 C CA . HIS A 1 101 ? -3.435 12.081 1.747 1.00 96.50 101 HIS A CA 1
ATOM 810 C C . HIS A 1 101 ? -4.193 12.075 3.080 1.00 96.50 101 HIS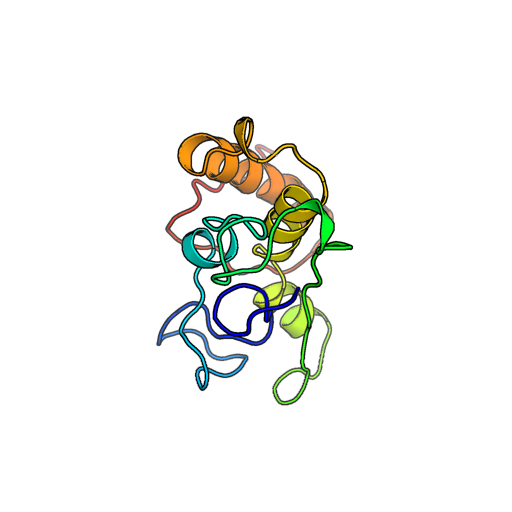 A C 1
ATOM 812 O O . HIS A 1 101 ? -5.413 11.933 3.051 1.00 96.50 101 HIS A O 1
ATOM 818 N N . GLN A 1 102 ? -3.530 12.298 4.223 1.00 96.12 102 GLN A N 1
ATOM 819 C CA . GLN A 1 102 ? -4.196 12.318 5.531 1.00 96.12 102 GLN A CA 1
ATOM 820 C C . GLN A 1 102 ? -5.394 13.275 5.561 1.00 96.12 102 GLN A C 1
ATOM 822 O O . GLN A 1 102 ? -6.477 12.870 5.965 1.00 96.12 102 GLN A O 1
ATOM 827 N N . ALA A 1 103 ? -5.233 14.511 5.077 1.00 94.44 103 ALA A N 1
ATOM 828 C CA . ALA A 1 103 ? -6.323 15.489 5.062 1.00 94.44 103 ALA A CA 1
ATOM 829 C C . ALA A 1 103 ? -7.540 15.008 4.249 1.00 94.44 103 ALA A C 1
ATOM 831 O O . ALA A 1 103 ? -8.679 15.326 4.584 1.00 94.44 103 ALA A O 1
ATOM 832 N N . TRP A 1 104 ? -7.310 14.221 3.193 1.00 94.38 104 TRP A N 1
ATOM 833 C CA . TRP A 1 104 ? -8.381 13.615 2.407 1.00 94.38 104 TRP A CA 1
ATOM 834 C C . TRP A 1 104 ? -9.057 12.472 3.161 1.00 94.38 104 TRP A C 1
ATOM 836 O O . TRP A 1 104 ? -10.283 12.418 3.174 1.00 94.38 104 TRP A O 1
ATOM 846 N N . PHE A 1 105 ? -8.288 11.590 3.804 1.00 95.06 105 PHE A N 1
ATOM 847 C CA . PHE A 1 105 ? -8.836 10.497 4.614 1.00 95.06 105 PHE A CA 1
ATOM 848 C C . PHE A 1 105 ? -9.694 11.040 5.764 1.00 95.06 105 PHE A C 1
ATOM 850 O O . PHE A 1 105 ? -10.845 10.639 5.911 1.00 95.06 105 PHE A O 1
ATOM 857 N N . GLU A 1 106 ? -9.191 12.048 6.483 1.00 94.88 106 GLU A N 1
ATOM 858 C CA . GLU A 1 106 ? -9.916 12.735 7.557 1.00 94.88 106 GLU A CA 1
ATOM 859 C C . GLU A 1 106 ? -11.200 13.405 7.049 1.00 94.88 106 GLU A C 1
ATOM 861 O O . GLU A 1 106 ? -12.263 13.234 7.643 1.00 94.88 106 GLU A O 1
ATOM 866 N N . ALA A 1 107 ? -11.136 14.135 5.929 1.00 95.31 107 ALA A N 1
ATOM 867 C CA . ALA A 1 107 ? -12.305 14.803 5.354 1.00 95.31 107 ALA A CA 1
ATOM 868 C C . ALA A 1 107 ? -13.378 13.821 4.852 1.00 95.31 107 ALA A C 1
ATOM 870 O O . ALA A 1 107 ? -14.562 14.159 4.847 1.00 95.31 107 ALA A O 1
ATOM 871 N N . MET A 1 108 ? -12.974 12.622 4.426 1.00 95.19 108 MET A N 1
ATOM 872 C CA . MET A 1 108 ? -13.883 11.551 4.008 1.00 95.19 108 MET A CA 1
ATOM 873 C C . MET A 1 108 ? -14.378 10.692 5.179 1.00 95.19 108 MET A C 1
ATOM 875 O O . MET A 1 108 ? -15.290 9.896 4.979 1.00 95.19 108 MET A O 1
ATOM 879 N N . GLY A 1 109 ? -13.819 10.863 6.383 1.00 95.81 109 GLY A N 1
ATOM 880 C CA . GLY A 1 109 ? -14.119 10.016 7.537 1.00 95.81 109 GLY A CA 1
ATOM 881 C C . GLY A 1 109 ? -13.659 8.568 7.357 1.00 95.81 109 GLY A C 1
ATOM 882 O O . GLY A 1 109 ? -14.310 7.676 7.881 1.00 95.81 109 GLY A O 1
ATOM 883 N N . MET A 1 110 ? -12.587 8.355 6.589 1.00 96.19 110 MET A N 1
ATOM 884 C CA . MET A 1 110 ? -12.056 7.037 6.236 1.00 96.19 110 MET A CA 1
ATOM 885 C C . MET A 1 110 ? -10.952 6.624 7.218 1.00 96.19 110 MET A C 1
ATOM 887 O O . MET A 1 110 ? -10.039 7.417 7.475 1.00 96.19 110 MET A O 1
ATOM 891 N N . ASP A 1 111 ? -11.006 5.396 7.736 1.00 96.50 111 ASP A N 1
ATOM 892 C CA . ASP A 1 111 ? -9.955 4.851 8.601 1.00 96.50 111 ASP A CA 1
ATOM 893 C C . ASP A 1 111 ? -8.699 4.463 7.791 1.00 96.50 111 ASP A C 1
ATOM 895 O O . ASP A 1 111 ? -8.737 4.239 6.579 1.00 96.50 111 ASP A O 1
ATOM 899 N N . PHE A 1 112 ? -7.540 4.425 8.444 1.00 97.44 112 PHE A N 1
ATOM 900 C CA . PHE A 1 112 ? -6.281 3.988 7.840 1.00 97.44 112 PHE A CA 1
ATOM 901 C C . PHE A 1 112 ? -5.241 3.649 8.911 1.00 97.44 112 PHE A C 1
ATOM 903 O O . PHE A 1 112 ? -5.246 4.198 10.011 1.00 97.44 112 PHE A O 1
ATOM 910 N N . TYR A 1 113 ? -4.273 2.798 8.572 1.00 97.75 113 TYR A N 1
ATOM 911 C CA . TYR A 1 113 ? -3.114 2.545 9.427 1.00 97.75 113 TYR A CA 1
ATOM 912 C C . TYR A 1 113 ? -2.108 3.716 9.375 1.00 97.75 113 TYR A C 1
ATOM 914 O O . TYR A 1 113 ? -1.480 3.950 8.333 1.00 97.75 113 TYR A O 1
ATOM 922 N N . PRO A 1 114 ? -1.864 4.441 10.487 1.00 96.75 114 PRO A N 1
ATOM 923 C CA . PRO A 1 114 ? -0.930 5.562 10.512 1.00 96.75 114 PRO A CA 1
ATOM 924 C C . PRO A 1 114 ? 0.515 5.060 10.670 1.00 96.75 114 PRO A C 1
ATOM 926 O O . PRO A 1 114 ? 1.135 5.202 11.727 1.00 96.75 114 PRO A O 1
ATOM 929 N N . SER A 1 115 ? 1.060 4.464 9.605 1.00 98.00 115 SER A N 1
ATOM 930 C CA . SER A 1 115 ? 2.448 3.979 9.551 1.00 98.00 115 SER A CA 1
ATOM 931 C C . SER A 1 115 ? 3.440 5.024 10.067 1.00 98.00 115 SER A C 1
ATOM 933 O O . SER A 1 115 ? 3.408 6.185 9.661 1.00 98.00 115 SER A O 1
ATOM 935 N N . ARG A 1 116 ? 4.392 4.602 10.909 1.00 97.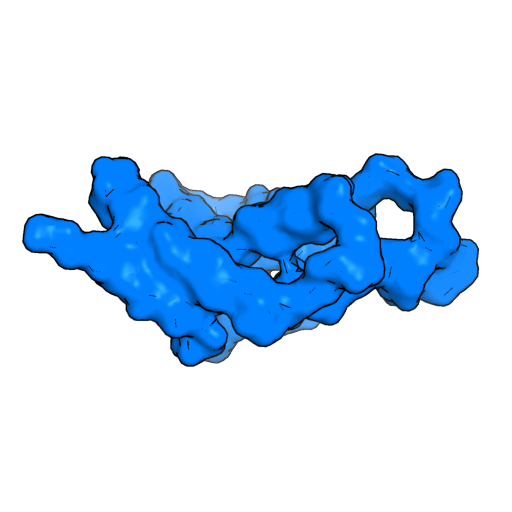56 116 ARG A N 1
ATOM 936 C CA . ARG A 1 116 ? 5.466 5.479 11.416 1.00 97.56 116 ARG A CA 1
ATOM 937 C C . ARG A 1 116 ? 6.486 5.872 10.345 1.00 97.56 116 ARG A C 1
ATOM 939 O O . ARG A 1 116 ? 7.295 6.765 10.584 1.00 97.56 116 ARG A O 1
ATOM 946 N N . LEU A 1 117 ? 6.484 5.194 9.197 1.00 98.19 117 LEU A N 1
ATOM 947 C CA . LEU A 1 117 ? 7.394 5.476 8.088 1.00 98.19 117 LEU A CA 1
ATOM 948 C C . LEU A 1 117 ? 6.916 6.653 7.229 1.00 98.19 117 LEU A C 1
ATOM 950 O O . LEU A 1 117 ? 7.699 7.210 6.459 1.00 98.19 117 LEU A O 1
ATOM 954 N N . VAL A 1 118 ? 5.644 7.034 7.360 1.00 98.50 118 VAL A N 1
ATOM 955 C CA . VAL A 1 118 ? 5.011 8.082 6.564 1.00 98.50 118 VAL A CA 1
ATOM 956 C C . VAL A 1 118 ? 4.914 9.374 7.390 1.00 98.50 118 VAL A C 1
ATOM 958 O O . VAL A 1 118 ? 4.383 9.355 8.502 1.00 98.50 118 VAL A O 1
ATOM 961 N N . PRO A 1 119 ? 5.415 10.517 6.885 1.00 97.69 119 PRO A N 1
ATOM 962 C CA . PRO A 1 119 ? 5.286 11.809 7.552 1.00 97.69 119 PRO A CA 1
ATOM 963 C C . PRO A 1 119 ? 3.877 12.385 7.342 1.00 97.69 119 PRO A C 1
ATOM 965 O O . PRO A 1 119 ? 3.663 13.246 6.492 1.00 97.69 119 PRO A O 1
ATOM 968 N N . TRP A 1 120 ? 2.913 11.876 8.103 1.00 97.19 120 TRP A N 1
ATOM 969 C CA . TRP A 1 120 ? 1.511 12.294 8.070 1.00 97.19 120 TRP A CA 1
ATOM 970 C C . TRP A 1 120 ? 1.343 13.790 8.387 1.00 97.19 120 TRP A C 1
ATOM 972 O O . TRP A 1 120 ? 1.883 14.290 9.379 1.00 97.19 120 TRP A O 1
ATOM 982 N N . VAL A 1 121 ? 0.614 14.508 7.525 1.00 91.56 121 VAL A N 1
ATOM 983 C CA . VAL A 1 121 ? 0.323 15.940 7.678 1.00 91.56 121 VAL A CA 1
ATOM 984 C C . VAL A 1 121 ? -1.168 16.118 7.945 1.00 91.56 121 VAL A C 1
ATOM 986 O O . VAL A 1 121 ? -1.983 15.979 7.032 1.00 91.56 121 VAL A O 1
ATOM 989 N N . SER A 1 122 ? -1.533 16.461 9.183 1.00 76.62 122 SER A N 1
ATOM 990 C CA . SER A 1 122 ? -2.923 16.787 9.499 1.00 76.62 122 SER A CA 1
ATOM 991 C C . SER A 1 122 ? -3.348 18.044 8.746 1.00 76.62 122 SER A C 1
ATOM 993 O O . SER A 1 122 ? -2.574 19.002 8.608 1.00 76.62 122 SER A O 1
ATOM 995 N N . GLY A 1 123 ? -4.582 18.049 8.240 1.00 62.94 123 GLY A N 1
ATOM 996 C CA . GLY A 1 123 ? -5.142 19.249 7.634 1.00 62.94 123 GLY A CA 1
ATOM 997 C C . GLY A 1 123 ? -5.114 20.381 8.660 1.00 62.94 123 GLY A C 1
ATOM 998 O O . GLY A 1 123 ? -5.706 20.264 9.732 1.00 62.94 123 GLY A O 1
ATOM 999 N N . LYS A 1 124 ? -4.417 21.487 8.370 1.00 49.03 124 LYS A N 1
ATOM 1000 C CA . LYS A 1 124 ? -4.679 22.732 9.102 1.00 49.03 124 LYS A CA 1
ATOM 1001 C C . LYS A 1 124 ? -6.131 23.105 8.801 1.00 49.03 124 LYS A C 1
ATOM 1003 O O . LYS A 1 124 ? -6.423 23.467 7.663 1.00 49.03 124 LYS A O 1
ATOM 1008 N N . ALA A 1 125 ? -7.001 22.940 9.796 1.00 47.00 125 ALA A N 1
ATOM 1009 C CA . ALA A 1 125 ? -8.338 23.523 9.802 1.00 47.00 125 ALA A CA 1
ATOM 1010 C C . ALA A 1 125 ? -8.266 25.050 9.646 1.00 47.00 125 ALA A C 1
ATOM 1012 O O . ALA A 1 125 ? -7.284 25.651 10.152 1.00 47.00 125 ALA A O 1
#

Foldseek 3Di:
DADPQAQELQAALDPPGPGHDAPRHNYHLCSNQPDAPQPPDPPRHPVNDPFYHRDYDDPRPDDQLSVQASNPPSVVSSVCNRPPDPVVDDPVVVLAVSLVCQCVCVVVVTHYHPDPSHNHDHDPD

Secondary structure (DSSP, 8-state):
---TTTT-TTB-SSTT--SSB-SS----HHHHHS--HHHHSTT--GGG----------TT--SHHHHHHHHTTHHHHHHHHHHS-GGG--HHHHHHHHHTTHHHHHHHT------TTS-------

pLDDT: mean 96.04, std 7.31, range [47.0, 98.81]

Radius of gyration: 14.72 Å; chains: 1; bounding box: 30×40×38 Å